Protein AF-A0A5N5ZJK6-F1 (afdb_monomer_lite)

Secondary structure (DSSP, 8-state):
----GGGS-PPPPHHHHHH--------------PPPP-PPPPPTTEEEEEEETTEEEEEE------

Foldseek 3Di:
DDPPPVPVDDDDDPVRVVVDDDDPPPPDPPPPQDDQDDDDDAPPQWDWDDPDRNDIDIDGPPPPPD

Radius of gyration: 27.76 Å; chains: 1; bounding box: 68×27×63 Å

Sequence (66 aa):
MKKQILSIGRALSKNEQRTISGGIATPEPIDSPCEEPVLAPPPEGCRYIKIGPCRYRLICLQITPY

pLDDT: mean 75.66, std 13.6, range [44.34, 92.12]

Structure (mmCIF, N/CA/C/O backbone):
data_AF-A0A5N5ZJK6-F1
#
_entry.id   AF-A0A5N5ZJK6-F1
#
loop_
_atom_site.group_PDB
_atom_site.id
_atom_site.type_symbol
_atom_site.label_atom_id
_atom_site.label_alt_id
_atom_site.label_comp_id
_atom_site.label_asym_id
_atom_site.label_entity_id
_atom_site.label_seq_id
_atom_site.pdbx_PDB_ins_code
_atom_site.Cartn_x
_atom_site.Cartn_y
_atom_site.Cartn_z
_atom_site.occupancy
_atom_site.B_iso_or_equiv
_atom_site.auth_seq_id
_atom_site.auth_comp_id
_atom_site.auth_asym_id
_atom_site.auth_atom_id
_atom_site.pdbx_PDB_model_num
ATOM 1 N N . MET A 1 1 ? -52.433 10.562 18.150 1.00 50.41 1 MET A N 1
ATOM 2 C CA . MET A 1 1 ? -51.658 9.646 19.019 1.00 50.41 1 MET A CA 1
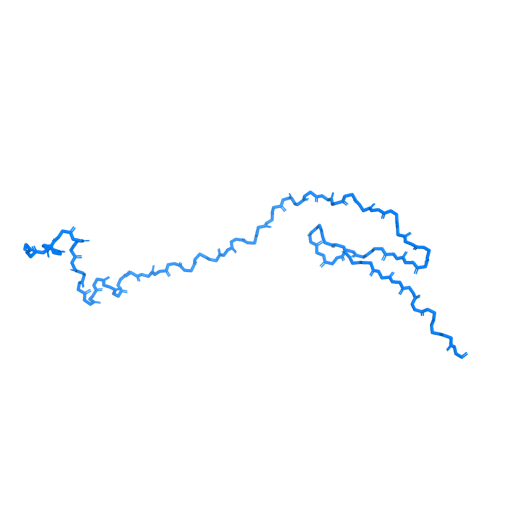ATOM 3 C C . MET A 1 1 ? -50.283 10.257 19.270 1.00 50.41 1 MET A C 1
ATOM 5 O O . MET A 1 1 ? -49.535 10.439 18.316 1.00 50.41 1 MET A O 1
ATOM 9 N N . LYS A 1 2 ? -49.977 10.678 20.506 1.00 51.66 2 LYS A N 1
ATOM 10 C CA . LYS A 1 2 ? -48.669 11.270 20.843 1.00 51.66 2 LYS A CA 1
ATOM 11 C C . LYS A 1 2 ? -47.635 10.145 20.912 1.00 51.66 2 LYS A C 1
ATOM 13 O O . LYS A 1 2 ? -47.752 9.272 21.764 1.00 51.66 2 LYS A O 1
ATOM 18 N N . LYS A 1 3 ? -46.660 10.143 19.998 1.00 59.44 3 LYS A N 1
ATOM 19 C CA . LYS A 1 3 ? -45.557 9.173 19.996 1.00 59.44 3 LYS A CA 1
ATOM 20 C C . LYS A 1 3 ? -44.738 9.392 21.274 1.00 59.44 3 LYS A C 1
ATOM 22 O O . LYS A 1 3 ? -44.106 10.433 21.425 1.00 59.44 3 LYS A O 1
ATOM 27 N N . GLN A 1 4 ? -44.820 8.460 22.222 1.00 60.84 4 GLN A N 1
ATOM 28 C CA . GLN A 1 4 ? -44.009 8.468 23.438 1.00 60.84 4 GLN A CA 1
ATOM 29 C C . GLN A 1 4 ? -42.551 8.198 23.049 1.00 60.84 4 GLN A C 1
ATOM 31 O O . GLN A 1 4 ? -42.146 7.063 22.844 1.00 60.84 4 GLN A O 1
ATOM 36 N N . ILE A 1 5 ? -41.758 9.263 22.965 1.00 60.16 5 ILE A N 1
ATOM 37 C CA . ILE A 1 5 ? -40.296 9.224 22.768 1.00 60.16 5 ILE A CA 1
ATOM 38 C C . ILE A 1 5 ? -39.585 8.691 24.036 1.00 60.16 5 ILE A C 1
ATOM 40 O O . ILE A 1 5 ? -38.386 8.435 24.040 1.00 60.16 5 ILE A O 1
ATOM 44 N N . LEU A 1 6 ? -40.335 8.464 25.121 1.00 56.59 6 LEU A N 1
ATOM 45 C CA . LEU A 1 6 ? -39.837 8.034 26.430 1.00 56.59 6 LEU A CA 1
ATOM 46 C C . LEU A 1 6 ? -39.147 6.655 26.434 1.00 56.59 6 LEU A C 1
ATOM 48 O O . LEU A 1 6 ? -38.555 6.299 27.446 1.00 56.59 6 LEU A O 1
ATOM 52 N N . SER A 1 7 ? -39.185 5.889 25.336 1.00 61.56 7 SER A N 1
ATOM 53 C CA . SER A 1 7 ? -38.529 4.576 25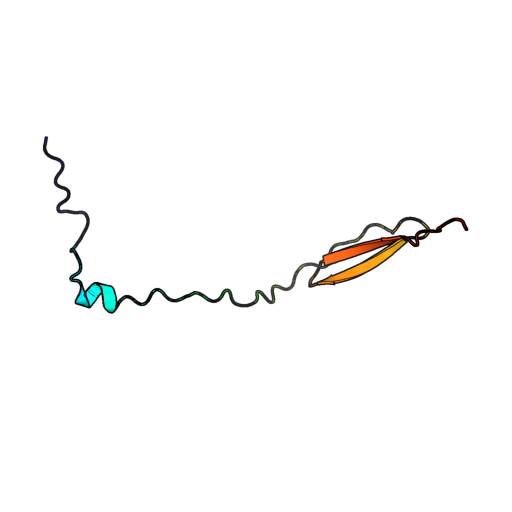.240 1.00 61.56 7 SER A CA 1
ATOM 54 C C . SER A 1 7 ? -37.165 4.583 24.535 1.00 61.56 7 SER A C 1
ATOM 56 O O . SER A 1 7 ? -36.605 3.510 24.333 1.00 61.56 7 SER A O 1
ATOM 58 N N . ILE A 1 8 ? -36.629 5.741 24.122 1.00 65.56 8 ILE A N 1
ATOM 59 C CA . ILE A 1 8 ? -35.356 5.794 23.365 1.00 65.56 8 ILE A CA 1
ATOM 60 C C . ILE A 1 8 ? -34.128 5.578 24.276 1.00 65.56 8 ILE A C 1
ATOM 62 O O . ILE A 1 8 ? -33.035 5.292 23.797 1.00 65.56 8 ILE A O 1
ATOM 66 N N . GLY A 1 9 ? -34.315 5.614 25.597 1.00 70.50 9 GLY A N 1
ATOM 67 C CA . GLY A 1 9 ? -33.287 5.288 26.583 1.00 70.50 9 GLY A CA 1
ATOM 68 C C . GLY A 1 9 ? -33.107 6.379 27.633 1.00 70.50 9 GLY A C 1
ATOM 69 O O . GLY A 1 9 ? -33.746 7.432 27.594 1.00 70.50 9 GLY A O 1
ATOM 70 N N . ARG A 1 10 ? -32.236 6.113 28.610 1.00 82.25 10 ARG A N 1
ATOM 71 C CA . ARG A 1 10 ? -31.919 7.057 29.687 1.00 82.25 10 ARG A CA 1
ATOM 72 C C . ARG A 1 10 ? -31.049 8.193 29.146 1.00 82.25 10 ARG A C 1
ATOM 74 O O . ARG A 1 10 ? -29.961 7.950 28.634 1.00 82.25 10 ARG A O 1
ATOM 81 N N . ALA A 1 11 ? -31.502 9.434 29.321 1.00 81.00 11 ALA A N 1
ATOM 82 C CA . ALA A 1 11 ? -30.686 10.609 29.038 1.00 81.00 11 ALA A CA 1
ATOM 83 C C . ALA A 1 11 ? -29.489 10.675 30.001 1.00 81.00 11 ALA A C 1
ATOM 85 O O . ALA A 1 11 ? -29.654 10.569 31.219 1.00 81.00 11 ALA A O 1
ATOM 86 N N . LEU A 1 12 ? -28.292 10.856 29.447 1.00 82.12 12 LEU A N 1
ATOM 87 C CA . LEU A 1 12 ? -27.058 10.988 30.219 1.00 82.12 12 LEU A CA 1
ATOM 88 C C . LEU A 1 12 ? -26.879 12.424 30.713 1.00 82.12 12 LEU A C 1
ATOM 90 O O . LEU A 1 12 ? -27.082 13.382 29.960 1.00 82.12 12 LEU A O 1
ATOM 94 N N . SER A 1 13 ? -26.439 12.578 31.959 1.00 86.94 13 SER A N 1
ATOM 95 C CA . SER A 1 13 ? -26.027 13.868 32.515 1.00 86.94 13 SER A CA 1
ATOM 96 C C . SER A 1 13 ? -24.739 14.385 31.856 1.00 86.94 13 SER A C 1
ATOM 98 O O . SER A 1 13 ? -23.972 13.624 31.267 1.00 86.94 13 SER A O 1
ATOM 100 N N . LYS A 1 14 ? -24.451 15.690 31.987 1.00 83.94 14 LYS A N 1
ATOM 101 C CA . LYS A 1 14 ? -23.215 16.289 31.439 1.00 83.94 14 LYS A CA 1
ATOM 102 C C . LYS A 1 14 ? -21.940 15.634 31.984 1.00 83.94 14 LYS A C 1
ATOM 104 O O . LYS A 1 14 ? -20.938 15.582 31.278 1.00 83.94 14 LYS A O 1
ATOM 109 N N . ASN A 1 15 ? -21.980 15.141 33.221 1.00 84.69 15 ASN A N 1
ATOM 110 C CA . ASN A 1 15 ? -20.849 14.456 33.839 1.00 84.69 15 ASN A CA 1
ATOM 111 C C . ASN A 1 15 ? -20.634 13.075 33.214 1.00 84.69 15 ASN A C 1
ATOM 113 O O . ASN A 1 15 ? -19.507 12.756 32.854 1.00 84.69 15 ASN A O 1
ATOM 117 N N . GLU A 1 16 ? -21.712 12.315 33.003 1.00 83.31 16 GLU A N 1
ATOM 118 C CA . GLU A 1 16 ? -21.664 11.001 32.346 1.00 83.31 16 GLU A CA 1
ATOM 119 C C . GLU A 1 16 ? -21.217 11.116 30.885 1.00 83.31 16 GLU A C 1
ATOM 121 O O . GLU A 1 16 ? -20.397 10.330 30.425 1.00 83.31 16 GLU A O 1
ATOM 126 N N . GLN A 1 17 ? -21.678 12.143 30.165 1.00 80.38 17 GLN A N 1
ATOM 127 C CA . GLN A 1 17 ? -21.235 12.399 28.791 1.00 80.38 17 GLN A CA 1
ATOM 128 C C . GLN A 1 17 ? -19.732 12.693 28.708 1.00 80.38 17 GLN A C 1
ATOM 130 O O . GLN A 1 17 ? -19.076 12.239 27.778 1.00 80.38 17 GLN A O 1
ATOM 135 N N . ARG A 1 18 ? -19.165 13.413 29.688 1.00 80.31 18 ARG A N 1
ATOM 136 C CA . ARG A 1 18 ? -17.718 13.688 29.747 1.00 80.31 18 ARG A CA 1
ATOM 137 C C . ARG A 1 18 ? -16.880 12.438 29.999 1.00 80.31 18 ARG A C 1
ATOM 139 O O . ARG A 1 18 ? -15.709 12.430 29.642 1.00 80.31 18 ARG A O 1
ATOM 146 N N . THR A 1 19 ? -17.455 11.418 30.636 1.00 79.12 19 THR A N 1
ATOM 147 C CA . THR A 1 19 ? -16.762 10.150 30.904 1.00 79.12 19 THR A CA 1
ATOM 148 C C . THR A 1 19 ? -16.743 9.228 29.684 1.00 79.12 19 THR A C 1
ATOM 150 O O . THR A 1 19 ? -15.965 8.281 29.653 1.00 79.12 19 THR A O 1
ATOM 153 N N . ILE A 1 20 ? -17.570 9.498 28.667 1.00 78.06 20 ILE A N 1
ATOM 154 C CA . ILE A 1 20 ? -17.560 8.754 27.408 1.00 78.06 20 ILE A CA 1
ATOM 155 C C . ILE A 1 20 ? -16.432 9.304 26.537 1.00 78.06 20 ILE A C 1
ATOM 157 O O . ILE A 1 20 ? -16.604 10.224 25.738 1.00 78.06 20 ILE A O 1
ATOM 161 N N . SER A 1 21 ? -15.250 8.728 26.696 1.00 71.38 21 SER A N 1
ATOM 162 C CA . SER A 1 21 ? -14.153 8.874 25.751 1.00 71.38 21 SER A CA 1
ATOM 163 C C . SER A 1 21 ? -14.419 7.962 24.554 1.00 71.38 21 SER A C 1
ATOM 165 O O . SER A 1 21 ? -14.288 6.742 24.633 1.00 71.38 21 SER A O 1
ATOM 167 N N . GLY A 1 22 ? -14.813 8.554 23.425 1.00 68.12 22 GLY A N 1
ATOM 168 C CA . GLY A 1 22 ? -14.803 7.853 22.146 1.00 68.12 22 GLY A CA 1
ATOM 169 C C . GLY A 1 22 ? -13.364 7.478 21.816 1.00 68.12 22 GLY A C 1
ATOM 170 O O . GLY A 1 22 ? -12.542 8.357 21.559 1.00 68.12 22 GLY A O 1
ATOM 171 N N . GLY A 1 23 ? -13.038 6.189 21.881 1.00 66.19 23 GLY A N 1
ATOM 172 C CA . GLY A 1 23 ? -11.736 5.712 21.442 1.00 66.19 23 GLY A CA 1
ATOM 173 C C . GLY A 1 23 ? -11.561 6.055 19.968 1.00 66.19 23 GLY A C 1
ATOM 174 O O . GLY A 1 23 ? -12.373 5.646 19.138 1.00 66.19 23 GLY A O 1
ATOM 175 N N . ILE A 1 24 ? -10.506 6.797 19.634 1.00 64.19 24 ILE A N 1
ATOM 176 C CA . ILE A 1 24 ? -9.972 6.747 18.277 1.00 64.19 24 ILE A CA 1
ATOM 177 C C . ILE A 1 24 ? -9.496 5.309 18.126 1.00 64.19 24 ILE A C 1
ATOM 179 O O . ILE A 1 24 ? -8.471 4.929 18.688 1.00 64.19 24 ILE A O 1
ATOM 183 N N . ALA A 1 25 ? -10.278 4.493 17.423 1.00 61.69 25 ALA A N 1
ATOM 184 C CA . ALA A 1 25 ? -9.744 3.291 16.821 1.00 61.69 25 ALA A CA 1
ATOM 185 C C . ALA A 1 25 ? -8.694 3.791 15.831 1.00 61.69 25 ALA A C 1
ATOM 187 O O . ALA A 1 25 ? -9.019 4.192 14.714 1.00 61.69 25 ALA A O 1
ATOM 188 N N . THR A 1 26 ? -7.442 3.885 16.279 1.00 60.91 26 THR A N 1
ATOM 189 C CA . THR A 1 26 ? -6.314 3.950 15.363 1.00 60.91 26 THR A CA 1
ATOM 190 C C . THR A 1 26 ? -6.480 2.728 14.477 1.00 60.91 26 THR A C 1
ATOM 192 O O . THR A 1 26 ? -6.463 1.624 15.027 1.00 60.91 26 THR A O 1
ATOM 195 N N . PRO A 1 27 ? -6.738 2.883 13.164 1.00 59.97 27 PRO A N 1
ATOM 196 C CA . PRO A 1 27 ? -6.735 1.725 12.296 1.00 59.97 27 PRO A CA 1
ATOM 197 C C . PRO A 1 27 ? -5.360 1.100 12.480 1.00 59.97 27 PRO A C 1
ATOM 199 O O . PRO A 1 27 ? -4.345 1.767 12.260 1.00 59.97 27 PRO A O 1
ATOM 202 N N . GLU A 1 28 ? -5.327 -0.133 12.983 1.00 62.56 28 GLU A N 1
ATOM 203 C CA . GLU A 1 28 ? -4.099 -0.908 12.960 1.00 62.56 28 GLU A CA 1
ATOM 204 C C . GLU A 1 28 ? -3.587 -0.836 11.517 1.00 62.56 28 GLU A C 1
ATOM 206 O O . GLU A 1 28 ? -4.403 -0.952 10.590 1.00 62.56 28 GLU A O 1
ATOM 211 N N . PRO A 1 29 ? -2.294 -0.540 11.286 1.00 60.34 29 PRO A N 1
ATOM 212 C CA . PRO A 1 29 ? -1.740 -0.661 9.954 1.00 60.34 29 PRO A CA 1
ATOM 213 C C . PRO A 1 29 ? -2.029 -2.094 9.545 1.00 60.34 29 PRO A C 1
ATOM 215 O O . PRO A 1 29 ? -1.538 -3.039 10.153 1.00 60.34 29 PRO A O 1
ATOM 218 N N . ILE A 1 30 ? -2.952 -2.241 8.602 1.00 59.72 30 ILE A N 1
ATOM 219 C CA . ILE A 1 30 ? -3.362 -3.542 8.134 1.00 59.72 30 ILE A CA 1
ATOM 220 C C . ILE A 1 30 ? -2.141 -4.074 7.377 1.00 59.72 30 ILE A C 1
ATOM 222 O O . ILE A 1 30 ? -2.024 -3.869 6.170 1.00 59.72 30 ILE A O 1
ATOM 226 N N . ASP A 1 31 ? -1.243 -4.766 8.079 1.00 57.22 31 ASP A N 1
ATOM 227 C CA . ASP A 1 31 ? -0.278 -5.714 7.520 1.00 57.22 31 ASP A CA 1
ATOM 228 C C . ASP A 1 31 ? -1.063 -6.930 6.995 1.00 57.22 31 ASP A C 1
ATOM 230 O O . ASP A 1 31 ? -0.814 -8.084 7.335 1.00 57.22 31 ASP A O 1
ATOM 234 N N . SER A 1 32 ? -2.094 -6.670 6.186 1.00 60.31 32 SER A N 1
ATOM 235 C CA . SER A 1 32 ? -2.758 -7.705 5.418 1.00 60.31 32 SER A CA 1
ATOM 236 C C . SER A 1 32 ? -1.714 -8.216 4.439 1.00 60.31 32 SER A C 1
ATOM 238 O O . SER A 1 32 ? -1.159 -7.397 3.696 1.00 60.31 32 SER A O 1
ATOM 240 N N . PRO A 1 33 ? -1.454 -9.533 4.383 1.00 68.50 33 PRO A N 1
ATOM 241 C CA . PRO A 1 33 ? -0.757 -10.101 3.249 1.00 68.50 33 PRO A CA 1
ATOM 242 C C . PRO A 1 33 ? -1.629 -9.810 2.031 1.00 68.50 33 PRO A C 1
ATOM 244 O O . PRO A 1 33 ? -2.663 -10.435 1.807 1.00 68.50 33 PRO A O 1
ATOM 247 N N . CYS A 1 34 ? -1.278 -8.763 1.301 1.00 75.12 34 CYS A N 1
ATOM 248 C CA . CYS A 1 34 ? -1.929 -8.469 0.049 1.00 75.12 34 CYS A CA 1
ATOM 249 C C . CYS A 1 34 ? -1.448 -9.519 -0.955 1.00 75.12 34 CYS A C 1
ATOM 251 O O . CYS A 1 34 ? -0.276 -9.902 -0.968 1.00 75.12 34 CYS A O 1
ATOM 253 N N . GLU A 1 35 ? -2.367 -10.024 -1.765 1.00 80.38 35 GLU A N 1
ATOM 254 C CA . GLU A 1 35 ? -2.016 -10.947 -2.833 1.00 80.38 35 GLU A CA 1
ATOM 255 C C . GLU A 1 35 ? -1.215 -10.178 -3.889 1.00 80.38 35 GLU A C 1
ATOM 257 O O . GLU A 1 35 ? -1.650 -9.119 -4.358 1.00 80.38 35 GLU A O 1
ATOM 262 N N . GLU A 1 36 ? -0.006 -10.652 -4.212 1.00 82.50 36 GLU A N 1
ATOM 263 C CA . GLU A 1 36 ? 0.813 -9.984 -5.220 1.00 82.50 36 GLU A CA 1
ATOM 264 C C . GLU A 1 36 ? 0.095 -10.060 -6.577 1.00 82.50 36 GLU A C 1
ATOM 266 O O . GLU A 1 36 ? -0.227 -11.153 -7.046 1.00 82.50 36 GLU A O 1
ATOM 271 N N . PRO A 1 37 ? -0.188 -8.915 -7.225 1.00 81.75 37 PRO A N 1
ATOM 272 C CA . PRO A 1 37 ? -0.921 -8.916 -8.477 1.00 81.75 37 PRO A CA 1
ATOM 273 C C . PRO A 1 37 ? -0.064 -9.536 -9.580 1.00 81.75 37 PRO A C 1
ATOM 275 O O . PRO A 1 37 ? 1.104 -9.179 -9.750 1.00 81.75 37 PRO A O 1
ATOM 278 N N . VA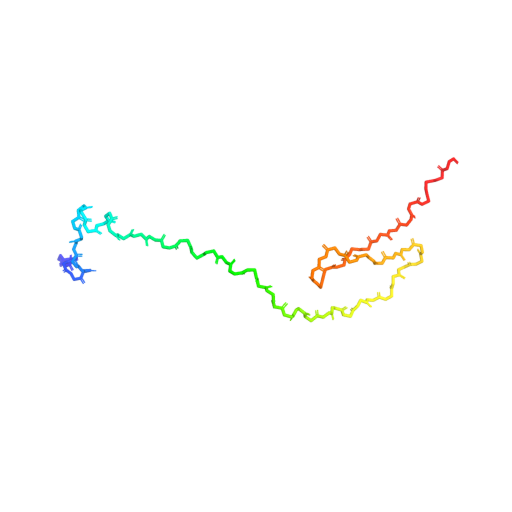L A 1 38 ? -0.665 -10.407 -10.391 1.00 88.31 38 VAL A N 1
ATOM 279 C CA . VAL A 1 38 ? -0.044 -10.875 -11.634 1.00 88.31 38 VAL A CA 1
ATOM 280 C C . VAL A 1 38 ? -0.031 -9.711 -12.622 1.00 88.31 38 VAL A C 1
ATOM 282 O O . VAL A 1 38 ? -1.063 -9.329 -13.176 1.00 88.31 38 VAL A O 1
ATOM 285 N N . LEU A 1 39 ? 1.140 -9.107 -12.813 1.00 87.62 39 LEU A N 1
ATOM 286 C CA . LEU A 1 39 ? 1.321 -8.009 -13.757 1.00 87.62 39 LEU A CA 1
ATOM 287 C C . LEU A 1 39 ? 1.456 -8.561 -15.178 1.00 87.62 39 LEU A C 1
ATOM 289 O O . LEU A 1 39 ? 2.199 -9.511 -15.421 1.00 87.62 39 LEU A O 1
ATOM 293 N N . ALA A 1 40 ? 0.768 -7.927 -16.126 1.00 90.75 40 ALA A N 1
ATOM 294 C CA . ALA A 1 40 ? 1.017 -8.153 -17.543 1.00 90.75 40 ALA A CA 1
ATOM 295 C C . ALA A 1 40 ? 2.470 -7.774 -17.896 1.00 90.75 40 ALA A C 1
ATOM 297 O O . ALA A 1 40 ? 3.061 -6.926 -17.219 1.00 90.75 40 ALA A O 1
ATOM 298 N N . PRO A 1 41 ? 3.063 -8.362 -18.948 1.00 91.50 41 PRO A N 1
ATOM 299 C CA . PRO A 1 41 ? 4.373 -7.933 -19.419 1.00 91.50 41 PRO A CA 1
ATOM 300 C C 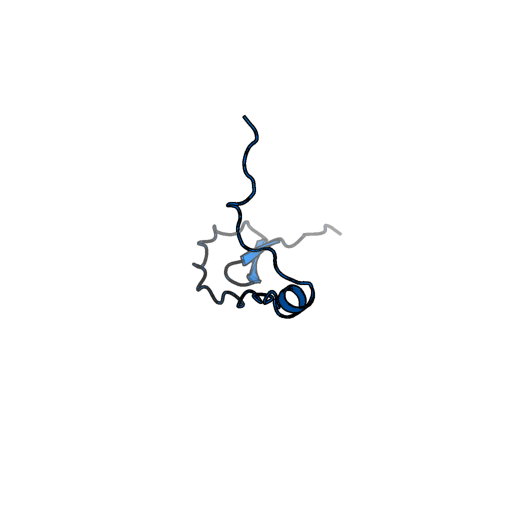. PRO A 1 41 ? 4.349 -6.432 -19.770 1.00 91.50 41 PRO A C 1
ATOM 302 O O . PRO A 1 41 ? 3.410 -5.976 -20.431 1.00 91.50 41 PRO A O 1
ATOM 305 N N . PRO A 1 42 ? 5.341 -5.643 -19.316 1.00 91.31 42 PRO A N 1
ATOM 306 C CA . PRO A 1 42 ? 5.385 -4.221 -19.620 1.00 91.31 42 PRO A CA 1
ATOM 307 C C . PRO A 1 42 ? 5.643 -3.991 -21.122 1.00 91.31 42 PRO A C 1
ATOM 309 O O . PRO A 1 42 ? 6.345 -4.788 -21.747 1.00 91.31 42 PRO A O 1
ATOM 312 N N . PRO A 1 43 ? 5.127 -2.890 -21.700 1.00 89.38 43 PRO A N 1
ATOM 313 C CA . PRO A 1 43 ? 5.473 -2.470 -23.058 1.00 89.38 43 PRO A CA 1
ATOM 314 C C . PRO A 1 43 ? 6.978 -2.217 -23.224 1.00 89.38 43 PRO A C 1
ATOM 316 O O . PRO A 1 43 ? 7.675 -1.910 -22.251 1.00 89.38 43 PRO A O 1
ATOM 319 N N . GLU A 1 44 ? 7.474 -2.280 -24.462 1.00 88.19 44 GLU A N 1
ATOM 320 C CA . GLU A 1 44 ? 8.871 -1.960 -24.775 1.00 88.19 44 GLU A CA 1
ATOM 321 C C . GLU A 1 44 ? 9.237 -0.545 -24.298 1.00 88.19 44 GLU A C 1
ATOM 323 O O . GLU A 1 44 ? 8.499 0.417 -24.501 1.00 88.19 44 GLU A O 1
ATOM 328 N N . GLY A 1 45 ? 10.376 -0.419 -23.612 1.00 87.00 45 GLY A N 1
ATOM 329 C CA . GLY A 1 45 ? 10.816 0.852 -23.026 1.00 87.00 45 GLY A CA 1
ATOM 330 C C . GLY A 1 45 ? 10.143 1.228 -21.697 1.00 87.00 45 GLY A C 1
ATOM 331 O O . GLY A 1 45 ? 10.456 2.286 -21.141 1.00 87.00 45 GLY A O 1
ATOM 332 N N . CYS A 1 46 ? 9.273 0.374 -21.145 1.00 91.00 46 CYS A N 1
ATOM 333 C CA . CYS A 1 46 ? 8.639 0.568 -19.842 1.00 91.00 46 CYS A CA 1
ATOM 334 C C . CYS A 1 46 ? 9.024 -0.520 -18.822 1.00 91.00 46 CYS A C 1
ATOM 336 O O . CYS A 1 46 ? 9.397 -1.636 -19.171 1.00 91.00 46 CYS A O 1
ATOM 338 N N . ARG A 1 47 ? 8.923 -0.199 -17.526 1.00 91.94 47 ARG A N 1
ATOM 339 C CA . ARG A 1 47 ? 9.146 -1.130 -16.406 1.00 91.94 47 ARG A CA 1
ATOM 340 C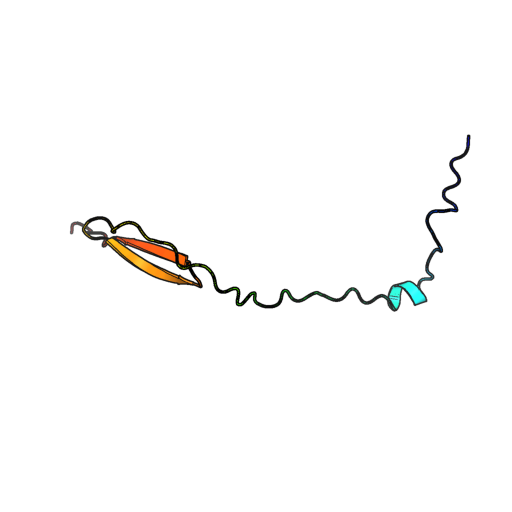 C . ARG A 1 47 ? 8.229 -0.833 -15.224 1.00 91.94 47 ARG A C 1
ATOM 342 O O . ARG A 1 47 ? 7.927 0.328 -14.948 1.00 91.94 47 ARG A O 1
ATOM 349 N N . TYR A 1 48 ? 7.816 -1.868 -14.501 1.00 92.12 48 TYR A N 1
ATOM 350 C CA . TYR A 1 48 ? 7.068 -1.712 -13.253 1.00 92.12 48 TYR A CA 1
ATOM 351 C C . TYR A 1 48 ? 8.007 -1.428 -12.073 1.00 92.12 48 TYR A C 1
ATOM 353 O O . TYR A 1 48 ? 9.065 -2.041 -11.952 1.00 92.12 48 TYR A O 1
ATOM 361 N N . ILE A 1 49 ? 7.605 -0.520 -11.182 1.00 91.25 49 ILE A N 1
ATOM 362 C CA . ILE A 1 49 ? 8.303 -0.195 -9.931 1.00 91.25 49 ILE A CA 1
ATOM 363 C C . ILE A 1 49 ? 7.334 -0.363 -8.759 1.00 91.25 49 ILE A C 1
ATOM 365 O O . ILE A 1 49 ? 6.216 0.150 -8.805 1.00 91.25 49 ILE A O 1
ATOM 369 N N . LYS A 1 50 ? 7.755 -1.070 -7.704 1.00 89.31 50 LYS A N 1
ATOM 370 C CA . LYS A 1 50 ? 6.964 -1.266 -6.479 1.00 89.31 50 LYS A CA 1
ATOM 371 C C . LYS A 1 50 ? 6.911 0.049 -5.691 1.00 89.31 50 LYS A C 1
ATOM 373 O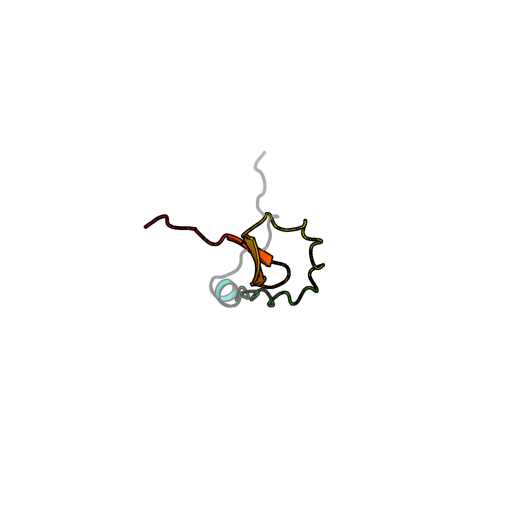 O . LYS A 1 50 ? 7.951 0.605 -5.355 1.00 89.31 50 LYS A O 1
ATOM 378 N N . ILE A 1 51 ? 5.706 0.551 -5.424 1.00 89.94 51 ILE A N 1
ATOM 379 C CA . ILE A 1 51 ? 5.461 1.819 -4.700 1.00 89.94 51 ILE A CA 1
ATOM 380 C C . ILE A 1 51 ? 4.812 1.605 -3.327 1.00 89.94 51 ILE A C 1
ATOM 382 O O . ILE A 1 51 ? 4.607 2.554 -2.579 1.00 89.94 51 ILE A O 1
ATOM 386 N N . GLY A 1 52 ? 4.455 0.365 -3.005 1.00 85.19 52 GLY A N 1
ATOM 387 C CA . GLY A 1 52 ? 3.824 -0.002 -1.748 1.00 85.19 52 GLY A CA 1
ATOM 388 C C . GLY A 1 52 ? 3.454 -1.486 -1.720 1.00 85.19 52 GLY A C 1
ATOM 389 O O . GLY A 1 52 ? 3.776 -2.218 -2.665 1.00 85.19 52 GLY A O 1
ATOM 390 N N . PRO A 1 53 ? 2.767 -1.940 -0.661 1.00 83.62 53 PRO A N 1
ATOM 391 C CA . PRO A 1 53 ? 2.278 -3.312 -0.569 1.00 83.62 53 PRO A CA 1
ATOM 392 C C . PRO A 1 53 ? 1.325 -3.595 -1.737 1.00 83.62 53 PRO A C 1
ATOM 394 O O . PRO A 1 53 ? 0.323 -2.903 -1.908 1.00 83.62 53 PRO A O 1
ATOM 397 N N . CYS A 1 54 ? 1.700 -4.556 -2.587 1.00 83.00 54 CYS A N 1
ATOM 398 C CA . CYS A 1 54 ? 0.968 -4.977 -3.792 1.00 83.00 54 CYS A CA 1
ATOM 399 C C . CYS A 1 54 ? 0.594 -3.855 -4.767 1.00 83.00 54 CYS A C 1
ATOM 401 O O . CYS A 1 54 ? -0.319 -3.990 -5.579 1.00 83.00 54 CYS A O 1
ATOM 403 N N . ARG A 1 55 ? 1.317 -2.732 -4.713 1.00 87.94 55 ARG A N 1
ATOM 404 C CA . ARG A 1 55 ? 1.108 -1.587 -5.596 1.00 87.94 55 ARG A CA 1
ATOM 405 C C . ARG A 1 55 ? 2.346 -1.373 -6.443 1.00 87.94 55 ARG A C 1
ATOM 407 O O . ARG A 1 55 ? 3.440 -1.150 -5.923 1.00 87.94 55 ARG A O 1
ATOM 414 N N . TYR A 1 56 ? 2.143 -1.388 -7.753 1.00 91.00 56 TYR A N 1
ATOM 415 C CA . TYR A 1 56 ? 3.182 -1.186 -8.752 1.00 91.00 56 TYR A CA 1
ATOM 416 C C . TYR A 1 56 ? 2.801 -0.022 -9.666 1.00 91.00 56 TYR A C 1
ATOM 418 O O . TYR A 1 56 ? 1.629 0.188 -9.974 1.00 91.00 56 TYR A O 1
ATOM 426 N N . ARG A 1 57 ? 3.799 0.743 -10.102 1.00 91.00 57 ARG A N 1
ATOM 427 C CA . ARG A 1 57 ? 3.667 1.850 -11.052 1.00 91.00 57 ARG A CA 1
ATOM 428 C C . ARG A 1 57 ? 4.436 1.510 -12.320 1.00 91.00 57 ARG A C 1
ATOM 430 O O . ARG A 1 57 ? 5.606 1.154 -12.228 1.00 91.00 57 ARG A O 1
ATOM 437 N N . LEU A 1 58 ? 3.811 1.645 -13.485 1.00 91.31 58 LEU A N 1
ATOM 438 C CA . LEU A 1 58 ? 4.507 1.534 -14.766 1.00 91.31 58 LEU A CA 1
ATOM 439 C C . LEU A 1 58 ? 5.246 2.848 -15.052 1.00 91.31 58 LEU A C 1
ATOM 441 O O . LEU A 1 58 ? 4.640 3.919 -15.018 1.00 91.31 58 LEU A O 1
ATOM 445 N N . ILE A 1 59 ? 6.547 2.769 -15.314 1.00 91.19 59 ILE A N 1
ATOM 446 C CA . ILE A 1 59 ? 7.377 3.904 -15.720 1.00 91.19 59 ILE A CA 1
ATOM 447 C C . ILE A 1 59 ? 7.949 3.607 -17.096 1.00 91.19 59 ILE A C 1
ATOM 449 O O . ILE A 1 59 ? 8.602 2.584 -17.281 1.00 91.19 59 ILE A O 1
ATOM 453 N N . CYS A 1 60 ? 7.730 4.519 -18.034 1.00 90.56 60 CYS A N 1
ATOM 454 C CA . CYS A 1 60 ? 8.303 4.463 -19.370 1.00 90.56 60 CYS A CA 1
ATOM 455 C C . CYS A 1 60 ? 9.458 5.454 -19.468 1.00 90.56 60 CYS A C 1
ATOM 457 O O . CYS A 1 60 ? 9.357 6.576 -18.963 1.00 90.56 60 CYS A O 1
ATOM 459 N N . LEU A 1 61 ? 10.560 5.042 -20.093 1.00 80.38 61 LEU A N 1
ATOM 460 C CA . LEU A 1 61 ? 11.634 5.962 -20.443 1.00 80.38 61 LEU A CA 1
ATOM 461 C C . LEU A 1 61 ? 11.062 6.943 -21.471 1.00 80.38 61 LEU A C 1
ATOM 463 O O . LEU A 1 61 ? 10.781 6.562 -22.605 1.00 80.38 61 LEU A O 1
ATOM 467 N N . GLN A 1 62 ? 10.835 8.195 -21.068 1.00 67.25 62 GLN A N 1
ATOM 468 C CA . GLN A 1 62 ? 10.574 9.258 -22.029 1.00 67.25 62 GLN A CA 1
ATOM 469 C C . GLN A 1 62 ? 11.848 9.418 -22.855 1.00 67.25 62 GLN A C 1
ATOM 471 O O . GLN A 1 62 ? 12.836 9.974 -22.380 1.00 67.25 62 GLN A O 1
ATOM 476 N N . ILE A 1 63 ? 11.840 8.903 -24.082 1.00 59.53 63 ILE A N 1
ATOM 477 C CA . ILE A 1 63 ? 12.785 9.349 -25.097 1.00 59.53 63 ILE A CA 1
ATOM 478 C C . ILE A 1 63 ? 12.357 10.787 -25.390 1.00 59.53 63 ILE A C 1
ATOM 480 O O . ILE A 1 63 ? 11.445 11.011 -26.177 1.00 59.53 63 ILE A O 1
ATOM 484 N N . THR A 1 64 ? 12.917 11.763 -24.680 1.00 54.66 64 THR A N 1
ATOM 485 C CA . THR A 1 64 ? 12.865 13.158 -25.120 1.00 54.66 64 THR A CA 1
ATOM 486 C C . THR A 1 64 ? 13.749 13.246 -26.362 1.00 54.66 64 THR A C 1
ATOM 488 O O . THR A 1 64 ? 14.961 13.058 -26.219 1.00 54.66 64 THR A O 1
ATOM 491 N N . PRO A 1 65 ? 13.199 13.464 -27.571 1.00 53.38 65 PRO A N 1
ATOM 492 C CA . PRO A 1 65 ? 14.036 13.779 -28.716 1.00 53.38 65 PRO A CA 1
ATOM 493 C C . PRO A 1 65 ? 14.663 15.154 -28.451 1.00 53.38 65 PRO A C 1
ATOM 495 O O . PRO A 1 65 ? 13.939 16.127 -28.243 1.00 53.38 65 PRO A O 1
ATOM 498 N N . TYR A 1 66 ? 15.993 15.192 -28.359 1.00 44.34 66 TYR A N 1
ATOM 499 C CA . TYR A 1 66 ? 16.773 16.431 -28.390 1.00 44.34 66 TYR A CA 1
ATOM 500 C C . TYR A 1 66 ? 16.804 16.999 -29.808 1.00 44.34 66 TYR A C 1
ATOM 502 O O . TYR A 1 66 ? 16.862 16.182 -30.757 1.00 44.34 66 TYR A O 1
#